Protein AF-A0A1D6FIA9-F1 (afdb_monomer_lite)

Structure (mmCIF, N/CA/C/O backbone):
data_AF-A0A1D6FIA9-F1
#
_entry.id   AF-A0A1D6FIA9-F1
#
loop_
_atom_site.group_PDB
_atom_site.id
_atom_site.type_symbol
_atom_site.label_atom_id
_atom_site.label_alt_id
_atom_site.label_comp_id
_atom_site.label_asym_id
_atom_site.label_entity_id
_atom_site.label_seq_id
_atom_site.pdbx_PDB_ins_code
_atom_site.Cartn_x
_atom_site.Cartn_y
_atom_site.Cartn_z
_atom_site.occupancy
_atom_site.B_iso_or_equiv
_atom_site.auth_seq_id
_atom_site.auth_comp_id
_atom_site.auth_asym_id
_atom_site.auth_atom_id
_atom_site.pdbx_PDB_model_num
ATOM 1 N N . MET A 1 1 ? 10.649 -10.469 12.457 1.00 66.38 1 MET A N 1
ATOM 2 C CA . MET A 1 1 ? 9.773 -9.461 11.828 1.00 66.38 1 MET A CA 1
ATOM 3 C C . MET A 1 1 ? 9.681 -8.258 12.755 1.00 66.38 1 MET A C 1
ATOM 5 O O . MET A 1 1 ? 9.483 -8.457 13.946 1.00 66.38 1 MET A O 1
ATOM 9 N N . ASP A 1 2 ? 9.870 -7.041 12.246 1.00 83.69 2 ASP A N 1
ATOM 10 C CA . ASP A 1 2 ? 9.634 -5.819 13.025 1.00 83.69 2 ASP A CA 1
ATOM 11 C C . ASP A 1 2 ? 8.127 -5.521 13.070 1.00 83.69 2 ASP A C 1
ATOM 13 O O . ASP A 1 2 ? 7.523 -5.210 12.048 1.00 83.69 2 ASP A O 1
ATOM 17 N N . THR A 1 3 ? 7.514 -5.634 14.248 1.00 88.38 3 THR A N 1
ATOM 18 C CA . THR A 1 3 ? 6.070 -5.421 14.450 1.00 88.38 3 THR A CA 1
ATOM 19 C 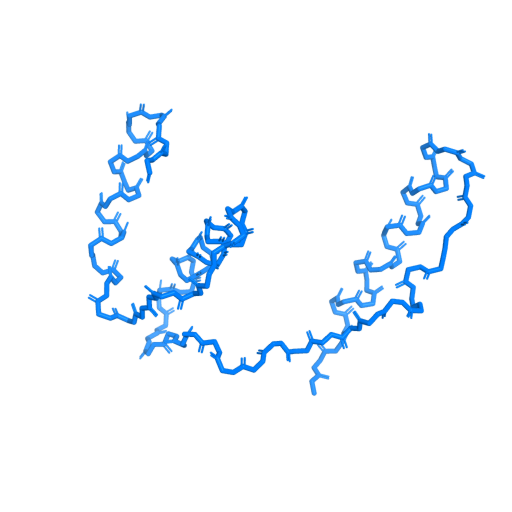C . THR A 1 3 ? 5.738 -4.020 14.962 1.00 88.38 3 THR A C 1
ATOM 21 O O . THR A 1 3 ? 4.574 -3.718 15.230 1.00 88.38 3 THR A O 1
ATOM 24 N N . ARG A 1 4 ? 6.733 -3.128 15.098 1.00 92.69 4 ARG A N 1
ATOM 25 C CA . ARG A 1 4 ? 6.531 -1.788 15.674 1.00 92.69 4 ARG A CA 1
ATOM 26 C C . ARG A 1 4 ? 5.485 -0.988 14.903 1.00 92.69 4 ARG A C 1
ATOM 28 O O . ARG A 1 4 ? 4.610 -0.402 15.533 1.00 92.69 4 ARG A O 1
ATOM 35 N N . VAL A 1 5 ? 5.553 -1.004 13.570 1.00 92.88 5 VAL A N 1
ATOM 36 C CA . VAL A 1 5 ? 4.601 -0.291 12.702 1.00 92.88 5 VAL A CA 1
ATOM 37 C C . VAL A 1 5 ? 3.187 -0.847 12.873 1.00 92.88 5 VAL A C 1
ATOM 39 O O . VAL A 1 5 ? 2.268 -0.073 13.119 1.00 92.88 5 VAL A O 1
ATOM 42 N N . LEU A 1 6 ? 3.017 -2.174 12.839 1.00 93.19 6 LEU A N 1
ATOM 43 C CA . LEU A 1 6 ? 1.706 -2.814 13.015 1.00 93.19 6 LEU A CA 1
ATOM 44 C C . LEU A 1 6 ? 1.087 -2.487 14.377 1.00 93.19 6 LEU A C 1
ATOM 46 O O . LEU A 1 6 ? -0.087 -2.139 14.451 1.00 93.19 6 LEU A O 1
ATOM 50 N N . ARG A 1 7 ? 1.884 -2.504 15.450 1.00 92.88 7 ARG A N 1
ATOM 51 C CA . ARG A 1 7 ? 1.416 -2.147 16.796 1.00 92.88 7 ARG A CA 1
ATOM 52 C C . ARG A 1 7 ? 0.996 -0.679 16.905 1.00 92.88 7 ARG A C 1
ATOM 54 O O . ARG A 1 7 ? 0.010 -0.383 17.575 1.00 92.88 7 ARG A O 1
ATOM 61 N N . ILE A 1 8 ? 1.740 0.237 16.277 1.00 95.69 8 ILE A N 1
ATOM 62 C CA . ILE A 1 8 ? 1.392 1.668 16.250 1.00 95.69 8 ILE A CA 1
ATOM 63 C C . ILE A 1 8 ? 0.085 1.878 15.479 1.00 95.69 8 ILE A C 1
ATOM 65 O O . ILE A 1 8 ? -0.789 2.590 15.966 1.00 95.69 8 ILE A O 1
ATOM 69 N N . LEU A 1 9 ? -0.078 1.220 14.328 1.00 96.25 9 LEU A N 1
ATOM 70 C CA . LEU A 1 9 ? -1.309 1.285 13.538 1.00 96.25 9 LEU A CA 1
ATOM 71 C C . LEU A 1 9 ? -2.507 0.694 14.291 1.00 96.25 9 LEU A C 1
ATOM 73 O O . LEU A 1 9 ? -3.554 1.326 14.344 1.00 96.25 9 LEU A O 1
ATOM 77 N N . ALA A 1 10 ? -2.353 -0.465 14.936 1.00 95.62 10 ALA A N 1
ATOM 78 C CA . ALA A 1 10 ? -3.415 -1.064 15.744 1.00 95.62 10 ALA A CA 1
ATOM 79 C C . ALA A 1 10 ? -3.854 -0.127 16.879 1.00 95.62 10 ALA A C 1
ATOM 81 O O . ALA A 1 10 ? -5.047 0.093 17.069 1.00 95.62 10 ALA A O 1
ATOM 82 N N . LYS A 1 11 ? -2.897 0.487 17.590 1.00 95.69 11 LYS A N 1
ATOM 83 C CA . LYS A 1 11 ? -3.203 1.496 18.611 1.00 95.69 11 LYS A CA 1
ATOM 84 C C . LYS A 1 11 ? -3.957 2.692 18.026 1.00 95.69 11 LYS A C 1
ATOM 86 O O . LYS A 1 11 ? -4.943 3.111 18.619 1.00 95.69 11 LYS A O 1
ATOM 91 N N . TYR A 1 12 ? -3.516 3.208 16.877 1.00 97.06 12 TYR A N 1
ATOM 92 C CA . TYR A 1 12 ? -4.199 4.308 16.197 1.00 97.06 12 TYR A CA 1
ATOM 93 C C . TYR A 1 12 ? -5.667 3.968 15.904 1.00 97.06 12 TYR A C 1
ATOM 95 O O . TYR A 1 12 ? -6.539 4.768 16.216 1.00 97.06 12 TYR A O 1
ATOM 103 N N . ILE A 1 13 ? -5.956 2.765 15.398 1.00 97.62 13 ILE A N 1
ATOM 104 C CA . ILE A 1 13 ? -7.332 2.324 15.117 1.00 97.62 13 ILE A CA 1
ATOM 105 C C . ILE A 1 13 ? -8.171 2.268 16.407 1.00 97.62 13 ILE A C 1
ATOM 107 O O . ILE A 1 13 ? -9.304 2.743 16.405 1.00 97.62 13 ILE A O 1
ATOM 111 N N . VAL A 1 14 ? -7.633 1.734 17.515 1.00 97.31 14 VAL A N 1
ATOM 112 C CA . VAL A 1 14 ? -8.344 1.720 18.813 1.00 97.31 14 VAL A CA 1
ATOM 113 C C . VAL A 1 14 ? -8.677 3.140 19.274 1.00 97.31 14 VAL A C 1
ATOM 115 O O . VAL A 1 14 ? -9.812 3.408 19.670 1.00 97.31 14 VAL A O 1
ATOM 118 N N . ASP A 1 15 ? -7.692 4.039 19.220 1.00 97.25 15 ASP A N 1
ATOM 119 C CA . ASP A 1 15 ? -7.849 5.423 19.663 1.00 97.25 15 ASP A CA 1
ATOM 120 C C . ASP A 1 15 ? -8.859 6.180 18.765 1.00 97.25 15 ASP A C 1
ATOM 122 O O . ASP A 1 15 ? -9.729 6.878 19.283 1.00 97.25 15 ASP A O 1
ATOM 126 N N . GLU A 1 16 ? -8.810 5.984 17.441 1.00 98.06 16 GLU A N 1
ATOM 127 C CA . GLU A 1 16 ? -9.719 6.608 16.464 1.00 98.06 16 GLU A CA 1
ATOM 128 C C . GLU A 1 16 ? -11.169 6.123 16.631 1.00 98.06 16 GLU A C 1
ATOM 130 O O . GLU A 1 16 ? -12.096 6.930 16.648 1.00 98.06 16 GLU A O 1
ATOM 135 N N . VAL A 1 17 ? -11.398 4.815 16.805 1.00 97.69 17 VAL A N 1
ATOM 136 C CA . VAL A 1 17 ? -12.756 4.269 17.001 1.00 97.69 17 VAL A CA 1
ATOM 137 C C . VAL A 1 17 ? -13.378 4.801 18.287 1.00 97.69 17 VAL A C 1
ATOM 139 O O . VAL A 1 17 ? -14.547 5.201 18.283 1.00 97.69 17 VAL A O 1
ATOM 142 N N . LYS A 1 18 ? -12.592 4.872 19.366 1.00 97.62 18 LYS A N 1
ATOM 143 C CA . LYS A 1 18 ? -13.041 5.463 20.625 1.00 97.62 18 LYS A CA 1
ATOM 144 C C . LYS A 1 18 ? -13.413 6.937 20.452 1.00 97.62 18 LYS A C 1
ATOM 146 O O . LYS A 1 18 ? -14.473 7.339 20.913 1.00 97.62 18 LYS A O 1
ATOM 151 N N . ASP A 1 19 ? -12.584 7.722 19.765 1.00 98.25 19 ASP A N 1
ATOM 152 C CA . ASP A 1 19 ? -12.844 9.148 19.520 1.00 98.25 19 ASP A CA 1
ATOM 153 C C . ASP A 1 19 ? -14.107 9.386 18.675 1.00 98.25 19 ASP A C 1
ATOM 155 O O . ASP A 1 19 ? -14.914 10.258 18.991 1.00 98.25 19 ASP A O 1
ATOM 159 N N . LYS A 1 20 ? -14.313 8.600 17.608 1.00 98.25 20 LYS A N 1
ATOM 160 C CA . LYS A 1 20 ? -15.409 8.830 16.648 1.00 98.25 20 LYS A CA 1
ATOM 161 C C . LYS A 1 20 ? -16.741 8.193 17.023 1.00 98.25 20 LYS A C 1
ATOM 163 O O . LYS A 1 20 ? -17.768 8.621 16.499 1.00 98.25 20 LYS A O 1
ATOM 168 N N . SER A 1 21 ? -16.741 7.160 17.863 1.00 97.44 21 SER A N 1
ATOM 169 C CA . SER A 1 21 ? -17.947 6.361 18.127 1.00 97.44 21 SER A CA 1
ATOM 170 C C . SER A 1 21 ? -18.188 6.007 19.595 1.00 97.44 21 SER A C 1
ATOM 172 O O . SER A 1 21 ? -19.208 5.388 19.887 1.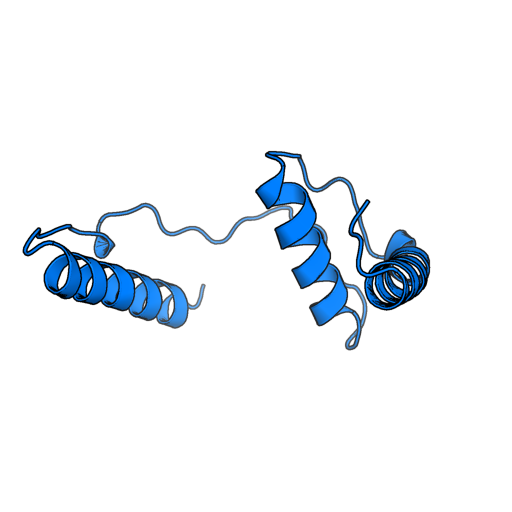00 97.44 21 SER A O 1
ATOM 174 N N . ASP A 1 22 ? -17.271 6.362 20.505 1.00 95.94 22 ASP A N 1
ATOM 175 C CA . ASP A 1 22 ? -17.258 5.941 21.920 1.00 95.94 22 ASP A CA 1
ATOM 176 C C . ASP A 1 22 ? -17.244 4.407 22.121 1.00 95.94 22 ASP A C 1
ATOM 178 O O . ASP A 1 22 ? -17.449 3.885 23.217 1.00 95.94 22 ASP A O 1
ATOM 182 N N . GLN A 1 23 ? -16.966 3.651 21.053 1.00 96.88 23 GLN A N 1
ATOM 183 C CA . GLN A 1 23 ? -16.829 2.200 21.103 1.00 96.88 23 GLN A CA 1
ATOM 184 C C . GLN A 1 23 ? -15.406 1.796 21.480 1.00 96.88 23 GLN A C 1
ATOM 186 O O . GLN A 1 23 ? -14.425 2.461 21.143 1.00 96.88 23 GLN A O 1
ATOM 191 N N . GLN A 1 24 ? -15.288 0.652 22.151 1.00 95.12 24 GLN A N 1
ATOM 192 C CA . GLN A 1 24 ? -14.004 0.017 22.420 1.00 95.12 24 GLN A CA 1
ATOM 193 C C . GLN A 1 24 ? -13.851 -1.221 21.548 1.00 95.12 24 GLN A C 1
ATOM 195 O O . GLN A 1 24 ? -14.723 -2.087 21.518 1.00 95.12 24 GLN A O 1
ATOM 200 N N . ILE A 1 25 ? -12.714 -1.302 20.868 1.00 96.44 25 ILE A N 1
ATOM 201 C CA . ILE A 1 25 ? -12.299 -2.465 20.089 1.00 96.44 25 ILE A CA 1
ATOM 202 C C . ILE A 1 25 ? -10.913 -2.912 20.545 1.00 96.44 25 ILE A C 1
ATOM 204 O O . ILE A 1 25 ? -10.126 -2.110 21.047 1.00 96.44 25 ILE A O 1
ATOM 208 N N . ASP A 1 26 ? -10.598 -4.186 20.330 1.00 94.31 26 ASP A N 1
ATOM 209 C CA . ASP A 1 26 ? -9.270 -4.738 20.588 1.00 94.31 26 ASP A CA 1
ATOM 210 C C . ASP A 1 26 ? -8.561 -5.062 19.269 1.00 94.31 26 ASP A C 1
ATOM 212 O O . ASP A 1 26 ? -8.458 -6.218 18.857 1.00 94.31 26 ASP A O 1
ATOM 216 N N . ALA A 1 27 ? -8.071 -4.025 18.584 1.00 93.94 27 ALA A N 1
ATOM 217 C CA . ALA A 1 27 ? -7.314 -4.205 17.344 1.00 93.94 27 ALA A CA 1
ATOM 218 C C . ALA A 1 27 ? -5.942 -4.870 17.562 1.00 93.94 27 ALA A C 1
ATOM 220 O O . ALA A 1 27 ? -5.334 -5.359 16.612 1.00 93.94 27 ALA A O 1
ATOM 221 N N . LEU A 1 28 ? -5.437 -4.911 18.802 1.00 88.88 28 LEU A N 1
ATOM 222 C CA . LEU A 1 28 ? -4.184 -5.598 19.125 1.00 88.88 28 LEU A CA 1
ATOM 223 C C . LEU A 1 28 ? -4.350 -7.121 19.098 1.00 88.88 28 LEU A C 1
ATOM 225 O O . LEU A 1 28 ? -3.378 -7.817 18.804 1.00 88.88 28 LEU A O 1
ATOM 229 N N . SER A 1 29 ? -5.565 -7.620 19.353 1.00 91.44 29 SER A N 1
ATOM 230 C CA . SER A 1 29 ? -5.914 -9.041 19.220 1.00 91.44 29 SER A CA 1
ATOM 231 C C . SER A 1 29 ? -6.012 -9.534 17.773 1.00 91.44 29 SER A C 1
ATOM 233 O O . SER A 1 29 ? -6.052 -10.743 17.536 1.00 91.44 29 SER A O 1
ATOM 235 N N . TRP A 1 30 ? -6.064 -8.627 16.792 1.00 93.88 30 TRP A N 1
ATOM 236 C CA . TRP A 1 30 ? -6.189 -9.004 15.387 1.00 93.88 30 TRP A CA 1
ATOM 237 C C . TRP A 1 30 ? -4.928 -9.705 14.883 1.00 93.88 30 TRP A C 1
ATOM 239 O O . TRP A 1 30 ? -3.810 -9.436 15.333 1.00 93.88 30 TRP A O 1
ATOM 249 N N . LYS A 1 31 ? -5.109 -10.602 13.906 1.00 91.06 31 LYS A N 1
ATOM 250 C CA . LYS A 1 31 ? -3.999 -11.304 13.260 1.00 91.06 31 LYS A CA 1
ATOM 251 C C . LYS A 1 31 ? -3.060 -10.281 12.614 1.00 91.06 31 LYS A C 1
ATOM 253 O O . LYS A 1 31 ? -3.459 -9.526 11.734 1.00 91.06 31 LYS A O 1
ATOM 258 N N . GLN A 1 32 ? -1.806 -10.288 13.047 1.00 88.38 32 GLN A N 1
ATOM 259 C CA . GLN A 1 32 ? -0.728 -9.494 12.468 1.00 88.38 32 GLN A CA 1
ATOM 260 C C . GLN A 1 32 ? 0.193 -10.437 11.707 1.00 88.38 32 GLN A C 1
ATOM 262 O O . GLN A 1 32 ? 0.752 -11.360 12.300 1.00 88.38 32 GLN A O 1
ATOM 267 N N . GLU A 1 33 ? 0.350 -10.222 10.405 1.00 88.19 33 GLU A N 1
ATOM 268 C CA . GLU A 1 33 ? 1.164 -11.098 9.569 1.00 88.19 33 GLU A CA 1
ATOM 269 C C . GLU A 1 33 ? 2.110 -10.330 8.650 1.00 88.19 33 GLU A C 1
ATOM 271 O O . GLU A 1 33 ? 1.783 -9.274 8.107 1.00 88.19 33 GLU A O 1
ATOM 276 N N . SER A 1 34 ? 3.310 -10.886 8.490 1.00 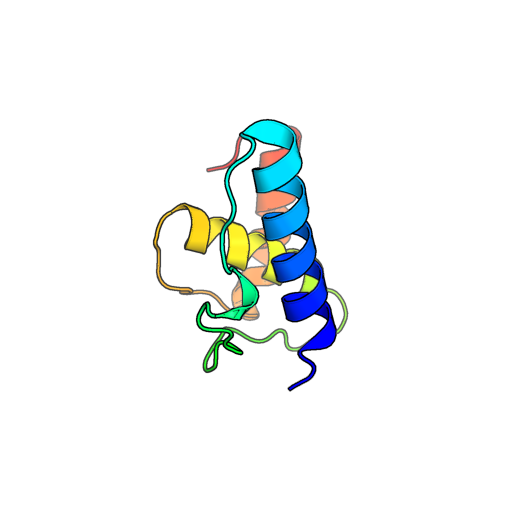85.56 34 SER A N 1
ATOM 277 C CA . SER A 1 34 ? 4.181 -10.584 7.361 1.00 85.56 34 SER A CA 1
ATOM 278 C C . SER A 1 34 ? 3.708 -11.466 6.224 1.00 85.56 34 SER A C 1
ATOM 280 O O . SER A 1 34 ? 3.829 -12.683 6.322 1.00 85.56 34 SER A O 1
ATOM 282 N N . VAL A 1 35 ? 3.171 -10.873 5.164 1.00 86.62 35 VAL A N 1
ATOM 283 C CA . VAL A 1 35 ? 2.764 -11.664 4.005 1.00 86.62 35 VAL A CA 1
ATOM 284 C C . VAL A 1 35 ? 4.019 -12.189 3.305 1.00 86.62 35 VAL A C 1
ATOM 286 O O . VAL A 1 35 ? 4.914 -11.422 2.939 1.00 86.62 35 VAL A O 1
ATOM 289 N N . GLU A 1 36 ? 4.100 -13.508 3.171 1.00 86.69 36 GLU A N 1
ATOM 290 C CA . GLU A 1 36 ? 5.172 -14.206 2.462 1.00 86.69 36 GLU A CA 1
ATOM 291 C C . GLU A 1 36 ? 4.812 -14.388 0.979 1.00 86.69 36 GLU A C 1
ATOM 293 O O . GLU A 1 36 ? 3.664 -14.210 0.579 1.00 86.69 36 GLU A O 1
ATO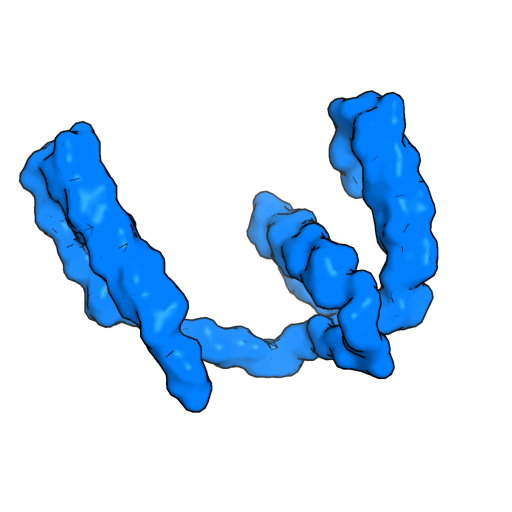M 298 N N . ASN A 1 37 ? 5.791 -14.763 0.150 1.00 87.38 37 ASN A N 1
ATOM 299 C CA . ASN A 1 37 ? 5.593 -15.068 -1.278 1.00 87.38 37 ASN A CA 1
ATOM 300 C C . ASN A 1 37 ? 5.026 -13.907 -2.122 1.00 87.38 37 ASN A C 1
ATOM 302 O O . ASN A 1 37 ? 4.348 -14.124 -3.124 1.00 87.38 37 ASN A O 1
ATOM 306 N N . LEU A 1 38 ? 5.335 -12.668 -1.739 1.00 92.38 38 LEU A N 1
ATOM 307 C CA . LEU A 1 38 ? 4.994 -11.470 -2.503 1.00 92.38 38 LEU A CA 1
ATOM 308 C C . LEU A 1 38 ? 6.004 -11.203 -3.637 1.00 92.38 38 LEU A C 1
ATOM 310 O O . LEU A 1 38 ? 7.187 -11.519 -3.484 1.00 92.38 38 LEU A O 1
ATOM 314 N N . PRO A 1 39 ? 5.594 -10.542 -4.737 1.00 95.62 39 PRO A N 1
ATOM 315 C CA . PRO A 1 39 ? 6.521 -10.001 -5.728 1.00 95.62 39 PRO A CA 1
ATOM 316 C C . PRO A 1 39 ? 7.565 -9.064 -5.106 1.00 95.62 39 PRO A C 1
ATOM 318 O O . PRO A 1 39 ? 7.232 -7.997 -4.604 1.00 95.62 39 PRO A O 1
ATOM 321 N N . LEU A 1 40 ? 8.849 -9.409 -5.181 1.00 95.44 40 LEU A N 1
ATOM 322 C CA . LEU A 1 40 ? 9.920 -8.570 -4.634 1.00 95.44 40 LEU A CA 1
ATOM 323 C C . LEU A 1 40 ? 10.541 -7.677 -5.711 1.00 95.44 40 LEU A C 1
ATOM 325 O O . LEU A 1 40 ? 10.695 -8.079 -6.865 1.00 95.44 40 LEU A O 1
ATOM 329 N N . GLN A 1 41 ? 10.920 -6.460 -5.319 1.00 97.00 41 GLN A N 1
ATOM 330 C CA . GLN A 1 41 ? 11.751 -5.597 -6.156 1.00 97.00 41 GLN A CA 1
ATOM 331 C C . GLN A 1 41 ? 13.190 -6.126 -6.201 1.00 97.00 41 GLN A C 1
ATOM 333 O O . GLN A 1 41 ? 13.711 -6.620 -5.203 1.00 97.00 41 GLN A O 1
ATOM 338 N N . GLU A 1 42 ? 13.855 -5.952 -7.337 1.00 97.81 42 GLU A N 1
ATOM 339 C CA . GLU A 1 42 ? 15.244 -6.384 -7.563 1.00 97.81 42 GLU A CA 1
ATOM 340 C C . GLU A 1 42 ? 16.210 -5.186 -7.651 1.00 97.81 42 GLU A C 1
ATOM 342 O O . GLU A 1 42 ? 17.390 -5.340 -7.958 1.00 97.81 42 GLU A O 1
ATOM 347 N N . ASN A 1 43 ? 15.721 -3.966 -7.398 1.00 97.62 43 ASN A N 1
ATOM 348 C CA . ASN A 1 43 ? 16.508 -2.732 -7.428 1.00 97.62 43 ASN A CA 1
ATOM 349 C C . ASN A 1 43 ? 16.131 -1.765 -6.293 1.00 97.62 43 ASN A C 1
ATOM 351 O O . ASN A 1 43 ? 15.225 -2.038 -5.514 1.00 97.62 43 ASN A O 1
ATOM 355 N N . GLY A 1 44 ? 16.832 -0.632 -6.186 1.00 97.12 44 GLY A N 1
ATOM 356 C CA . GLY A 1 44 ? 16.656 0.346 -5.102 1.00 97.12 44 GLY A CA 1
ATOM 357 C C . GLY A 1 44 ? 15.667 1.486 -5.375 1.00 97.12 44 GLY A C 1
ATOM 358 O O . GLY A 1 44 ? 15.512 2.351 -4.519 1.00 97.12 44 GLY A O 1
ATOM 359 N N . TRP A 1 45 ? 15.020 1.535 -6.542 1.00 97.19 45 TRP A N 1
ATOM 360 C CA . TRP A 1 45 ? 14.208 2.690 -6.963 1.00 97.19 45 TRP A CA 1
ATOM 361 C C . TRP A 1 45 ? 12.748 2.350 -7.276 1.00 97.19 45 TRP A C 1
ATOM 363 O O . TRP A 1 45 ? 11.931 3.263 -7.395 1.00 97.19 45 TRP A O 1
ATOM 373 N N . ASP A 1 46 ? 12.391 1.067 -7.394 1.00 97.94 46 ASP A N 1
ATOM 374 C CA . ASP A 1 46 ? 11.027 0.608 -7.694 1.00 97.94 46 ASP A CA 1
ATOM 375 C C . ASP A 1 46 ? 10.120 0.426 -6.465 1.00 97.94 46 ASP A C 1
ATOM 377 O O . ASP A 1 46 ? 8.943 0.120 -6.646 1.00 97.94 46 ASP A O 1
ATOM 381 N N . CYS A 1 47 ? 10.583 0.685 -5.237 1.00 96.94 47 CYS A N 1
ATOM 382 C CA . CYS A 1 47 ? 9.773 0.485 -4.022 1.00 96.94 47 CYS A CA 1
ATOM 383 C C . CYS A 1 47 ? 8.418 1.203 -4.050 1.00 96.94 47 CYS A C 1
ATOM 385 O O . CYS A 1 47 ? 7.398 0.615 -3.694 1.00 96.94 47 CYS A O 1
ATOM 387 N N . GLY A 1 48 ? 8.381 2.441 -4.549 1.00 97.38 48 GLY A N 1
ATOM 388 C CA . GLY A 1 48 ? 7.131 3.181 -4.724 1.00 97.38 48 GLY A CA 1
ATOM 389 C C . GLY A 1 48 ? 6.201 2.544 -5.761 1.00 97.38 48 GLY A C 1
ATOM 390 O O . GLY A 1 48 ? 4.991 2.522 -5.570 1.00 97.38 48 GLY A O 1
ATOM 391 N N . MET A 1 49 ? 6.748 1.963 -6.832 1.00 97.38 49 MET A N 1
ATOM 392 C CA . MET A 1 49 ? 5.944 1.291 -7.858 1.00 97.38 49 MET A CA 1
ATOM 393 C C . MET A 1 49 ? 5.376 -0.038 -7.364 1.00 97.38 49 MET A C 1
ATOM 395 O O . MET A 1 49 ? 4.209 -0.323 -7.621 1.00 97.38 49 MET A O 1
ATOM 399 N N . PHE A 1 50 ? 6.161 -0.822 -6.620 1.00 97.88 50 PHE A N 1
ATOM 400 C CA . PHE A 1 50 ? 5.660 -2.027 -5.958 1.00 97.88 50 PHE A CA 1
ATOM 401 C C . PHE A 1 50 ? 4.566 -1.681 -4.944 1.00 97.88 50 PHE A C 1
ATOM 403 O O . PHE A 1 50 ? 3.521 -2.318 -4.963 1.00 97.88 50 PHE A O 1
ATOM 410 N N . MET A 1 51 ? 4.743 -0.627 -4.135 1.00 96.94 51 MET A N 1
ATOM 411 C CA . MET A 1 51 ? 3.706 -0.146 -3.212 1.00 96.94 51 MET A CA 1
ATOM 412 C C . MET A 1 51 ? 2.404 0.206 -3.940 1.00 96.94 51 MET A C 1
ATOM 414 O O . MET A 1 51 ? 1.340 -0.265 -3.544 1.00 96.94 51 MET A O 1
ATOM 418 N N . LEU A 1 52 ? 2.482 0.973 -5.033 1.00 96.69 52 LEU A N 1
ATOM 419 C CA . LEU A 1 52 ? 1.305 1.307 -5.838 1.00 96.69 52 LEU A CA 1
ATOM 420 C C . LEU A 1 52 ? 0.612 0.056 -6.382 1.00 96.69 52 LEU A C 1
ATOM 422 O O . LEU A 1 52 ? -0.612 -0.003 -6.373 1.00 96.69 52 LEU A O 1
ATOM 426 N N . LYS A 1 53 ? 1.371 -0.950 -6.831 1.00 96.44 53 LYS A N 1
ATOM 427 C CA . LYS A 1 53 ? 0.795 -2.187 -7.374 1.00 96.44 53 LYS A CA 1
ATOM 428 C C . LYS A 1 53 ? 0.279 -3.151 -6.316 1.00 96.44 53 LYS A C 1
ATOM 430 O O . LYS A 1 53 ? -0.730 -3.794 -6.570 1.00 96.44 53 LYS A O 1
ATOM 435 N N . TYR A 1 54 ? 0.841 -3.167 -5.112 1.00 96.69 54 TYR A N 1
ATOM 436 C CA . TYR A 1 54 ? 0.193 -3.835 -3.985 1.00 96.69 54 TYR A CA 1
ATOM 437 C C . TYR A 1 54 ? -1.179 -3.227 -3.690 1.00 96.69 54 TYR A C 1
ATOM 439 O O . TYR A 1 54 ? -2.160 -3.958 -3.610 1.00 96.69 54 TYR A O 1
ATOM 447 N N . ILE A 1 55 ? -1.261 -1.898 -3.584 1.00 95.62 55 ILE A N 1
ATOM 448 C CA . ILE A 1 55 ? -2.522 -1.199 -3.294 1.00 95.62 55 ILE A CA 1
ATOM 449 C C . ILE A 1 55 ? -3.546 -1.439 -4.409 1.00 95.62 55 ILE A C 1
ATOM 451 O O . ILE A 1 55 ? -4.688 -1.786 -4.126 1.00 95.62 55 ILE A O 1
ATOM 455 N N . ASP A 1 56 ? -3.131 -1.290 -5.667 1.00 95.00 56 ASP A N 1
ATOM 456 C CA . ASP A 1 56 ? -3.980 -1.462 -6.850 1.00 95.00 56 ASP A CA 1
ATOM 457 C C . ASP A 1 56 ? -4.650 -2.844 -6.879 1.00 95.00 56 ASP A C 1
ATOM 459 O O . ASP A 1 56 ? -5.871 -2.945 -6.982 1.00 95.00 56 ASP A O 1
ATOM 463 N N . PHE A 1 57 ? -3.871 -3.910 -6.698 1.00 95.31 57 PHE A N 1
ATOM 464 C CA . PHE A 1 57 ? -4.387 -5.276 -6.735 1.00 95.31 57 PHE A CA 1
ATOM 465 C C . PHE A 1 57 ? -5.226 -5.624 -5.498 1.00 95.31 57 PHE A C 1
ATOM 467 O O . PHE A 1 57 ? -6.339 -6.125 -5.655 1.00 95.31 57 PHE A O 1
ATOM 474 N N . TYR A 1 58 ? -4.763 -5.292 -4.286 1.00 94.69 58 TYR A N 1
ATOM 475 C CA . TYR A 1 58 ? -5.533 -5.561 -3.066 1.00 94.69 58 TYR A CA 1
ATOM 476 C C . TYR A 1 58 ? -6.851 -4.785 -3.014 1.00 94.69 58 TYR A C 1
ATOM 478 O O . TYR A 1 58 ? -7.854 -5.318 -2.553 1.00 94.69 58 TYR A O 1
ATOM 486 N N . SER A 1 59 ? -6.890 -3.552 -3.533 1.00 95.44 59 SER A N 1
ATOM 487 C CA . SER A 1 59 ? -8.129 -2.760 -3.586 1.00 95.44 59 SER A CA 1
ATOM 488 C C . SER A 1 59 ? -9.223 -3.384 -4.459 1.00 95.44 59 SER A C 1
ATOM 490 O O . SER A 1 59 ? -10.394 -3.035 -4.315 1.00 95.44 59 SER A O 1
ATOM 492 N N . ARG A 1 60 ? -8.845 -4.301 -5.358 1.00 95.06 60 ARG A N 1
ATOM 493 C CA . ARG A 1 60 ? -9.740 -5.014 -6.275 1.00 95.06 60 ARG A CA 1
ATOM 494 C C . ARG A 1 60 ? -9.908 -6.492 -5.900 1.00 95.06 60 ARG A C 1
ATOM 496 O O . ARG A 1 60 ? -10.455 -7.236 -6.707 1.00 95.06 60 ARG A O 1
ATOM 503 N N . ASP A 1 61 ? -9.427 -6.905 -4.724 1.00 95.19 61 ASP A N 1
ATOM 504 C CA . ASP A 1 61 ? -9.433 -8.301 -4.262 1.00 95.19 61 ASP A CA 1
ATOM 505 C C . ASP A 1 61 ? -8.780 -9.268 -5.274 1.00 95.19 61 ASP A C 1
ATOM 507 O O . ASP A 1 61 ? -9.293 -10.341 -5.581 1.00 95.19 61 ASP A O 1
ATOM 511 N N . MET A 1 62 ? -7.657 -8.841 -5.869 1.00 94.38 62 MET A N 1
ATOM 512 C CA . MET A 1 62 ? -6.920 -9.614 -6.872 1.00 94.38 62 MET A CA 1
ATOM 513 C C . MET A 1 62 ? -5.588 -10.137 -6.336 1.00 94.38 62 MET A C 1
ATOM 515 O O . MET A 1 62 ? -4.859 -9.430 -5.636 1.00 94.38 62 MET A O 1
ATOM 519 N N . ASP A 1 63 ? -5.214 -11.334 -6.788 1.00 94.12 63 ASP A N 1
ATOM 520 C CA . ASP A 1 63 ? -3.885 -11.905 -6.568 1.00 94.12 63 ASP A CA 1
ATOM 521 C C . ASP A 1 63 ? -2.788 -11.047 -7.204 1.00 94.12 63 ASP A C 1
ATOM 523 O O . ASP A 1 63 ? -2.941 -10.521 -8.308 1.00 94.12 63 ASP A O 1
ATOM 527 N N . LEU A 1 64 ? -1.632 -10.960 -6.547 1.00 94.62 64 LEU A N 1
ATOM 528 C CA . LEU A 1 64 ? -0.502 -10.127 -6.966 1.00 94.62 64 LEU A CA 1
ATOM 529 C C . LEU A 1 64 ? 0.260 -10.725 -8.158 1.00 94.62 64 LEU A C 1
ATOM 531 O O . LEU A 1 64 ? 1.391 -11.197 -8.044 1.00 94.62 64 LEU A O 1
ATOM 535 N N . ILE A 1 65 ? -0.356 -10.675 -9.335 1.00 93.38 65 ILE A N 1
ATOM 536 C CA . ILE A 1 65 ? 0.180 -11.236 -10.579 1.00 93.38 65 ILE A CA 1
ATOM 537 C C . ILE A 1 65 ? 1.031 -10.175 -11.297 1.00 93.38 65 ILE A C 1
ATOM 539 O O . ILE A 1 65 ? 0.725 -9.714 -12.399 1.00 93.38 65 ILE A O 1
ATOM 543 N N . PHE A 1 66 ? 2.121 -9.750 -10.658 1.00 95.56 66 PHE A N 1
ATOM 544 C CA . PHE A 1 66 ? 3.115 -8.862 -11.263 1.00 95.56 66 PHE A CA 1
ATOM 545 C C . PHE A 1 66 ? 4.528 -9.130 -10.733 1.00 95.56 66 PHE A C 1
ATOM 547 O O . PHE A 1 66 ? 4.718 -9.887 -9.790 1.00 95.56 66 PHE A O 1
ATOM 554 N N . GLY A 1 67 ? 5.539 -8.512 -11.346 1.00 96.31 67 GLY A N 1
ATOM 555 C CA . GLY A 1 67 ? 6.915 -8.579 -10.867 1.00 96.31 67 GLY A CA 1
ATO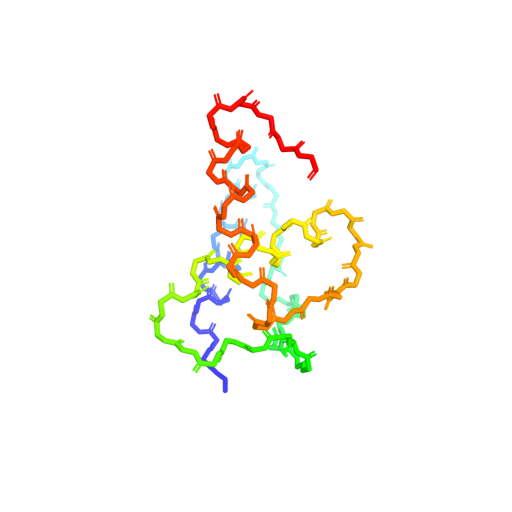M 556 C C . GLY A 1 67 ? 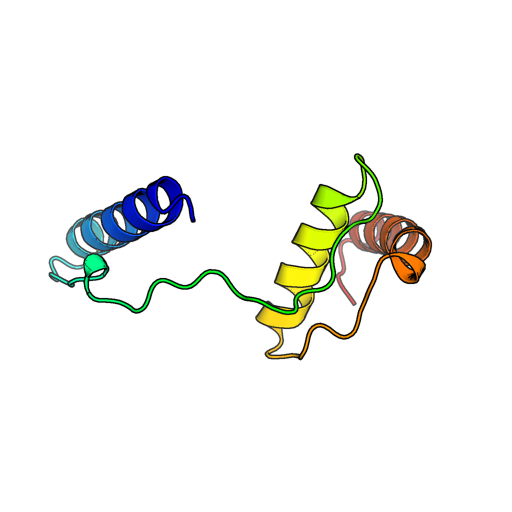7.797 -7.473 -11.437 1.00 96.31 67 GLY A C 1
ATOM 557 O O . GLY A 1 67 ? 7.326 -6.510 -12.049 1.00 96.31 67 GLY A O 1
ATOM 558 N N . GLN A 1 68 ? 9.108 -7.627 -11.251 1.00 97.81 68 GLN A N 1
ATOM 559 C CA . GLN A 1 68 ? 10.110 -6.637 -11.644 1.00 97.81 68 GLN A CA 1
ATOM 560 C C . GLN A 1 68 ? 10.070 -6.293 -13.145 1.00 97.81 68 GLN A C 1
ATOM 562 O O . GLN A 1 68 ? 10.261 -5.135 -13.530 1.00 97.81 68 GLN A O 1
ATOM 567 N N . LYS A 1 69 ? 9.773 -7.275 -14.007 1.00 97.62 69 LYS A N 1
ATOM 568 C CA . LYS A 1 69 ? 9.755 -7.110 -15.473 1.00 97.62 69 LYS A CA 1
ATOM 569 C C . LYS A 1 69 ? 8.727 -6.077 -15.950 1.00 97.62 69 LYS A C 1
ATOM 571 O O . LYS A 1 69 ? 8.938 -5.431 -16.973 1.00 97.62 69 LYS A O 1
ATOM 576 N N . GLN A 1 70 ? 7.632 -5.892 -15.214 1.00 97.19 70 GLN A N 1
ATOM 577 C CA . GLN A 1 70 ? 6.556 -4.968 -15.568 1.00 97.19 70 GLN A CA 1
ATOM 578 C C . GLN A 1 70 ? 6.813 -3.526 -15.095 1.00 97.19 70 GLN A C 1
ATOM 580 O O . GLN A 1 70 ? 6.118 -2.616 -15.548 1.00 97.19 70 GLN A O 1
ATOM 585 N N . MET A 1 71 ? 7.808 -3.273 -14.233 1.00 97.31 71 MET A N 1
ATOM 586 C CA . MET A 1 71 ? 7.985 -1.962 -13.584 1.00 97.31 71 MET A CA 1
ATOM 587 C C . MET A 1 71 ? 8.191 -0.812 -14.570 1.00 97.31 71 MET A C 1
ATOM 589 O O . MET A 1 71 ? 7.615 0.261 -14.393 1.00 97.31 71 MET A O 1
ATOM 593 N N . HIS A 1 72 ? 8.931 -1.032 -15.660 1.00 96.94 72 HIS A N 1
ATOM 594 C CA . HIS A 1 72 ? 9.106 -0.009 -16.694 1.00 96.94 72 HIS A CA 1
ATOM 595 C C . HIS A 1 72 ? 7.774 0.375 -17.361 1.00 96.94 72 HIS A C 1
ATOM 597 O O . HIS A 1 72 ? 7.490 1.556 -17.573 1.00 96.94 72 HIS A O 1
ATOM 603 N N . TYR A 1 73 ? 6.927 -0.616 -17.654 1.00 97.62 73 TYR A N 1
ATOM 604 C CA . TYR A 1 73 ? 5.590 -0.374 -18.188 1.00 97.62 73 TYR A CA 1
ATOM 605 C C . TYR A 1 73 ? 4.711 0.351 -17.166 1.00 97.62 73 TYR A C 1
ATOM 607 O O . TYR A 1 73 ? 4.118 1.376 -17.499 1.00 97.62 73 TYR A O 1
ATOM 615 N N . PHE A 1 74 ? 4.675 -0.127 -15.918 1.00 97.38 74 PHE A N 1
ATOM 616 C CA . PHE A 1 74 ? 3.857 0.482 -14.874 1.00 97.38 74 PHE A CA 1
ATOM 617 C C . PHE A 1 74 ? 4.253 1.925 -14.586 1.00 97.38 74 PHE A C 1
ATOM 619 O O . PHE A 1 74 ? 3.366 2.750 -14.434 1.00 97.38 74 PHE A O 1
ATOM 626 N N . ARG A 1 75 ? 5.541 2.279 -14.610 1.00 97.69 75 ARG A N 1
ATOM 627 C CA . ARG A 1 75 ? 5.979 3.679 -14.466 1.00 97.69 75 ARG A CA 1
ATOM 628 C C . ARG A 1 75 ? 5.385 4.582 -15.542 1.00 97.69 75 ARG A C 1
ATOM 630 O O . ARG A 1 75 ? 4.816 5.626 -15.234 1.00 97.69 75 ARG A O 1
ATOM 637 N N . ARG A 1 76 ? 5.492 4.169 -16.810 1.00 97.88 76 ARG A N 1
ATOM 638 C CA . ARG A 1 76 ? 4.941 4.929 -17.944 1.00 97.88 76 ARG A CA 1
ATOM 639 C C . ARG A 1 76 ? 3.418 5.004 -17.876 1.00 97.88 76 ARG A C 1
ATOM 641 O O . ARG A 1 76 ? 2.848 6.053 -18.165 1.00 97.88 76 ARG A O 1
ATOM 648 N N . ARG A 1 77 ? 2.771 3.905 -17.485 1.00 96.62 77 ARG A N 1
ATOM 649 C CA . ARG A 1 77 ? 1.319 3.834 -17.319 1.00 96.62 77 ARG A CA 1
ATOM 650 C C . ARG A 1 77 ? 0.841 4.749 -16.194 1.00 96.62 77 ARG A C 1
ATOM 652 O O . ARG A 1 77 ? -0.007 5.585 -16.458 1.00 96.62 77 ARG A O 1
ATOM 659 N N . THR A 1 78 ? 1.440 4.680 -15.010 1.00 96.56 78 THR A N 1
ATOM 660 C CA . THR A 1 78 ? 1.095 5.545 -13.874 1.00 96.56 78 THR A CA 1
ATOM 661 C C . THR A 1 78 ? 1.292 7.021 -14.206 1.00 96.56 78 THR A C 1
ATOM 663 O O . THR A 1 78 ? 0.435 7.833 -13.880 1.00 96.56 78 THR A O 1
ATOM 666 N N . ALA A 1 79 ? 2.350 7.388 -14.937 1.00 97.31 79 ALA A N 1
ATOM 667 C CA . ALA A 1 79 ? 2.501 8.763 -15.418 1.00 97.31 79 ALA A CA 1
ATOM 668 C C . ALA A 1 79 ? 1.335 9.193 -16.332 1.00 97.31 79 ALA A C 1
ATOM 670 O O . ALA A 1 79 ? 0.804 10.292 -16.181 1.00 97.31 79 ALA A O 1
ATOM 671 N N . LYS A 1 80 ? 0.894 8.320 -17.250 1.00 97.31 80 LYS A N 1
ATOM 672 C CA . LYS A 1 80 ? -0.280 8.569 -18.103 1.00 97.31 80 LYS A CA 1
ATOM 673 C C . LYS A 1 80 ? -1.580 8.656 -17.288 1.00 97.31 80 LYS A C 1
ATOM 675 O O . LYS A 1 80 ? -2.392 9.538 -17.550 1.00 97.31 80 LYS A O 1
ATOM 680 N N . GLU A 1 81 ? -1.780 7.770 -16.317 1.00 97.00 81 GLU A N 1
ATOM 681 C CA . GLU A 1 81 ? -2.951 7.750 -15.425 1.00 97.00 81 GLU A CA 1
ATOM 682 C C . GLU A 1 81 ? -3.048 9.050 -14.614 1.00 97.00 81 GLU A C 1
ATOM 684 O O . GLU A 1 81 ? -4.108 9.670 -14.563 1.00 97.00 81 GLU A O 1
ATOM 689 N N . ILE A 1 82 ? -1.920 9.539 -14.086 1.00 97.06 82 ILE A N 1
ATOM 690 C CA . ILE A 1 82 ? -1.841 10.833 -13.393 1.00 97.06 82 ILE A CA 1
ATOM 691 C C . ILE A 1 82 ? -2.207 11.982 -14.339 1.00 97.06 82 ILE A C 1
ATOM 693 O O . ILE A 1 82 ? -3.055 12.803 -14.003 1.00 97.06 82 ILE A O 1
ATOM 697 N N . LEU A 1 83 ? -1.610 12.035 -15.536 1.00 97.94 83 LEU A N 1
ATOM 698 C CA . LEU A 1 83 ? -1.885 13.098 -16.514 1.00 97.94 83 LEU A CA 1
ATOM 699 C C . LEU A 1 83 ? -3.337 13.098 -17.012 1.00 97.94 83 LEU A C 1
ATOM 701 O O . LEU A 1 83 ? -3.854 14.144 -17.391 1.00 97.94 83 LEU A O 1
ATOM 705 N N . SER A 1 84 ? -3.984 11.934 -17.026 1.00 97.38 84 SER A N 1
ATOM 706 C CA . SER A 1 84 ? -5.386 11.783 -17.431 1.00 97.38 84 SER A CA 1
ATOM 707 C C . SER A 1 84 ? -6.377 11.860 -16.268 1.00 97.38 84 SER A C 1
ATOM 709 O O . SER A 1 84 ? -7.580 11.801 -16.513 1.00 97.38 84 SER A O 1
ATOM 711 N N . LEU A 1 85 ? -5.894 12.004 -15.026 1.00 94.88 85 LEU A N 1
ATOM 712 C CA . LEU A 1 85 ? -6.698 11.968 -13.799 1.00 94.88 85 LEU A CA 1
ATOM 713 C C . LEU A 1 85 ? -7.610 10.730 -13.721 1.00 94.88 85 LEU A C 1
ATOM 715 O O . LEU A 1 85 ? -8.724 10.792 -13.201 1.00 94.88 85 LEU A O 1
ATOM 719 N N . ARG A 1 86 ? -7.141 9.598 -14.259 1.00 89.06 86 ARG A N 1
ATOM 720 C CA . ARG A 1 86 ? -7.897 8.347 -14.334 1.00 89.06 86 ARG A CA 1
ATOM 721 C C . ARG A 1 86 ? -6.979 7.153 -14.103 1.00 89.06 86 ARG A C 1
ATOM 723 O O . ARG A 1 86 ? -5.987 6.997 -14.806 1.00 89.06 86 ARG A O 1
ATOM 730 N N . ALA A 1 87 ? -7.352 6.293 -13.158 1.00 82.38 87 ALA A N 1
ATOM 731 C CA . ALA A 1 87 ? -6.766 4.966 -13.007 1.00 82.38 87 ALA A CA 1
ATOM 732 C C . ALA A 1 87 ? -7.574 3.956 -13.838 1.00 82.38 87 ALA A C 1
ATOM 734 O O . ALA A 1 87 ? -8.806 3.950 -13.772 1.00 82.38 87 ALA A O 1
ATOM 735 N N . GLU A 1 88 ? -6.888 3.134 -14.632 1.00 69.31 88 GLU A N 1
ATOM 736 C CA . GLU A 1 88 ? -7.478 2.040 -15.421 1.00 69.31 88 GLU A CA 1
ATOM 737 C C . GLU A 1 88 ? -6.984 0.694 -14.879 1.00 69.31 88 GLU A C 1
ATOM 739 O O . GLU A 1 88 ? -5.752 0.546 -14.721 1.00 69.31 88 GLU A O 1
#

Organism: Zea mays (NCBI:txid4577)

Radius of gyration: 17.06 Å; chains: 1; bounding box: 35×28×41 Å

Sequence (88 aa):
MDTRVLRILAKYIVDEVKDKSDQQIDALSWKQESVENLPLQENGWDCGMFMLKYIDFYSRDMDLIFGQKQMHYFRRRTAKEILSLRAE

pLDDT: mean 94.32, std 5.36, range [66.38, 98.25]

InterPro domains:
  IPR003653 Ulp1 protease family, C-terminal catalytic domain [PF02902] (4-82)
  IPR038765 Papain-like cysteine peptidase superfamily [SSF54001] (2-87)

Secondary structure (DSSP, 8-state):
---HHHHHHHHHHHHHHHHHHS----GGGS------SPPPPSSSS-HHHHHHHHHHHHTTT------GGGHHHHHHHHHHHHHHT---

Foldseek 3Di:
DDCPVVVVVLVVVQVVCCVPPVDGDRSVPDDDDDDPPAADAPDDPCPVVSVVQVCVQVVVVHDSPDYNVCSVVSVVVVVVCVVVVHDD